Protein AF-A0A2T0W6S6-F1 (afdb_monomer_lite)

pLDDT: mean 79.63, std 18.38, range [35.22, 96.25]

Radius of gyration: 20.93 Å; chains: 1; bounding box: 51×68×47 Å

Foldseek 3Di:
DDDDDDDPPPPPPPPDPWDKDKDFCVVVVHWAFWKWKDFDPDIDTWTWGMAIDTQAWGWIATPQQWIWTFHDHNPDPDTDDTWIDGVPHTDDPVRVVRMWMFTDDPNDTHTDDD

Structure (mmCIF, N/CA/C/O backbone):
data_AF-A0A2T0W6S6-F1
#
_entry.id   AF-A0A2T0W6S6-F1
#
loop_
_atom_site.group_PDB
_atom_site.id
_atom_site.type_symbol
_atom_site.label_atom_id
_atom_site.label_alt_id
_atom_site.label_comp_id
_atom_site.label_asym_id
_atom_site.label_entity_id
_atom_site.label_seq_id
_atom_site.pdbx_PDB_ins_code
_atom_site.Cartn_x
_atom_site.Cartn_y
_atom_site.Cartn_z
_atom_si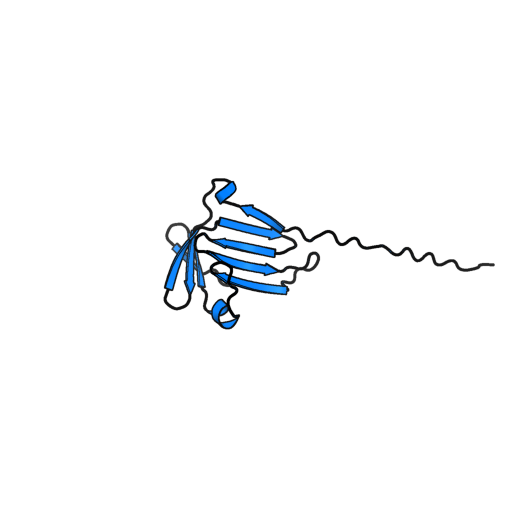te.occupancy
_atom_site.B_iso_or_equiv
_atom_site.auth_seq_id
_atom_site.auth_comp_id
_atom_site.auth_asym_id
_atom_site.auth_atom_id
_atom_site.pdbx_PDB_model_num
ATOM 1 N N . MET A 1 1 ? 36.439 49.790 29.133 1.00 35.22 1 MET A N 1
ATOM 2 C CA . MET A 1 1 ? 36.877 48.559 28.432 1.00 35.22 1 MET A CA 1
ATOM 3 C C . MET A 1 1 ? 36.041 47.431 29.024 1.00 35.22 1 MET A C 1
ATOM 5 O O . MET A 1 1 ? 36.067 47.317 30.233 1.00 35.22 1 MET A O 1
ATOM 9 N N . ASN A 1 2 ? 35.179 46.665 28.364 1.00 36.50 2 ASN A N 1
ATOM 10 C CA . ASN A 1 2 ? 34.824 46.455 26.964 1.00 36.50 2 ASN A CA 1
ATOM 11 C C . ASN A 1 2 ? 33.288 46.399 26.885 1.00 36.50 2 ASN A C 1
ATOM 13 O O . ASN A 1 2 ? 32.650 45.800 27.747 1.00 36.50 2 ASN A O 1
ATOM 17 N N . LYS A 1 3 ? 32.707 47.046 25.872 1.00 42.00 3 LYS A N 1
ATOM 18 C CA . LYS A 1 3 ? 31.270 46.992 25.582 1.00 42.00 3 LYS A CA 1
ATOM 19 C C . LYS A 1 3 ? 30.978 45.689 24.842 1.00 42.00 3 LYS A C 1
ATOM 21 O O . LYS A 1 3 ? 31.674 45.370 23.882 1.00 42.00 3 LYS A O 1
ATOM 26 N N . GLY A 1 4 ? 29.976 44.956 25.317 1.00 42.50 4 GLY A N 1
ATOM 27 C CA . GLY A 1 4 ? 29.455 43.778 24.640 1.00 42.50 4 GLY A CA 1
ATOM 28 C C . GLY A 1 4 ? 28.870 44.128 23.274 1.00 42.50 4 GLY A C 1
ATOM 29 O O . GLY A 1 4 ? 28.345 45.222 23.067 1.00 42.50 4 GLY A O 1
ATOM 30 N N . PHE A 1 5 ? 28.954 43.175 22.355 1.00 46.31 5 PHE A N 1
ATOM 31 C CA . PHE A 1 5 ? 28.181 43.178 21.125 1.00 46.31 5 PHE A CA 1
ATOM 32 C C . PHE A 1 5 ? 27.813 41.726 20.813 1.00 46.31 5 PHE A C 1
ATOM 34 O O . PHE A 1 5 ? 28.646 40.938 20.373 1.00 46.31 5 PHE A O 1
ATOM 41 N N . LEU A 1 6 ? 26.578 41.356 21.149 1.00 47.47 6 LEU A N 1
ATOM 42 C CA . LEU A 1 6 ? 25.962 40.094 20.753 1.00 47.47 6 LEU A CA 1
ATOM 43 C C . LEU A 1 6 ? 25.468 40.261 19.314 1.00 47.47 6 LEU A C 1
ATOM 45 O O . LEU A 1 6 ? 24.552 41.041 19.069 1.00 47.47 6 LEU A O 1
ATOM 49 N N . VAL A 1 7 ? 26.062 39.531 18.372 1.00 48.69 7 VAL A N 1
ATOM 50 C CA . VAL A 1 7 ? 25.491 39.366 17.031 1.00 48.69 7 VAL A CA 1
ATOM 51 C C . VAL A 1 7 ? 24.650 38.097 17.057 1.00 48.69 7 VAL A C 1
ATOM 53 O O . VAL A 1 7 ? 25.169 36.991 16.929 1.00 48.69 7 VAL A O 1
ATOM 56 N N . ALA A 1 8 ? 23.345 38.257 17.264 1.00 49.69 8 ALA A N 1
ATOM 57 C CA . ALA A 1 8 ? 22.382 37.195 17.019 1.00 49.69 8 ALA A CA 1
ATOM 58 C C . ALA A 1 8 ? 22.194 37.073 15.499 1.00 49.69 8 ALA A C 1
ATOM 60 O O . ALA A 1 8 ? 21.451 37.838 14.888 1.00 49.69 8 ALA A O 1
ATOM 61 N N . VAL A 1 9 ? 22.921 36.144 14.876 1.00 52.09 9 VAL A N 1
ATOM 62 C CA . VAL A 1 9 ? 22.650 35.729 13.498 1.00 52.09 9 VAL A CA 1
ATOM 63 C C . VAL A 1 9 ? 21.445 34.801 13.549 1.00 52.09 9 VAL A C 1
ATOM 65 O O . VAL A 1 9 ? 21.565 33.623 13.881 1.00 52.09 9 VAL A O 1
ATOM 68 N N . SER A 1 10 ? 20.268 35.347 13.258 1.00 50.53 10 SER A N 1
ATOM 69 C CA . SER A 1 10 ? 19.068 34.562 12.992 1.00 50.53 10 SER A CA 1
ATOM 70 C C . SER A 1 10 ? 19.316 33.714 11.743 1.00 50.53 10 SER A C 1
ATOM 72 O O . SER A 1 10 ? 19.163 34.195 10.621 1.00 50.53 10 SER A O 1
ATOM 74 N N . LEU A 1 11 ? 19.738 32.458 11.923 1.00 45.62 11 LEU A N 1
ATOM 75 C CA . LEU A 1 11 ? 19.685 31.456 10.863 1.00 45.62 11 LEU A CA 1
ATOM 76 C C . LEU A 1 11 ? 18.207 31.254 10.514 1.00 45.62 11 LEU A C 1
ATOM 78 O O . LEU A 1 11 ? 17.480 30.557 11.221 1.00 45.62 11 LEU A O 1
ATOM 82 N N . ALA A 1 12 ? 17.758 31.870 9.423 1.00 46.22 12 ALA A N 1
ATOM 83 C CA . ALA A 1 12 ? 16.555 31.434 8.739 1.00 46.22 12 ALA A CA 1
ATOM 84 C C . ALA A 1 12 ? 16.824 30.005 8.248 1.00 46.22 12 ALA A C 1
ATOM 86 O O . ALA A 1 12 ? 17.493 29.800 7.235 1.00 46.22 12 ALA A O 1
ATOM 87 N N . MET A 1 13 ? 16.374 29.007 9.013 1.00 46.47 13 MET A N 1
ATOM 88 C CA . MET A 1 13 ? 16.316 27.634 8.530 1.00 46.47 13 MET A CA 1
ATOM 89 C C . MET A 1 13 ? 15.279 27.607 7.414 1.00 46.47 13 MET A C 1
ATOM 91 O O . MET A 1 13 ? 14.082 27.498 7.664 1.00 46.47 13 MET A O 1
ATOM 95 N N . VAL A 1 14 ? 15.742 27.746 6.176 1.00 47.88 14 VAL A N 1
ATOM 96 C CA . VAL A 1 14 ? 14.953 27.384 5.007 1.00 47.88 14 VAL A CA 1
ATOM 97 C C . VAL A 1 14 ? 14.782 25.870 5.107 1.00 47.88 14 VAL A C 1
ATOM 99 O O . VAL A 1 14 ? 15.726 25.114 4.877 1.00 47.88 14 VAL A O 1
ATOM 102 N N . GLY A 1 15 ? 13.626 25.425 5.598 1.00 45.44 15 GLY A N 1
ATOM 103 C CA . GLY A 1 15 ? 13.272 24.013 5.581 1.00 45.44 15 GLY A CA 1
ATOM 104 C C . GLY A 1 15 ? 13.223 23.578 4.125 1.00 45.44 15 GLY A C 1
ATOM 105 O O . GLY A 1 15 ? 12.349 24.024 3.387 1.00 45.44 15 GLY A O 1
ATOM 106 N N . LEU A 1 16 ? 14.196 22.777 3.690 1.00 51.62 16 LEU A N 1
ATOM 107 C CA . LEU A 1 16 ? 14.087 22.080 2.414 1.00 51.62 16 LEU A CA 1
ATOM 108 C C . LEU A 1 16 ? 12.818 21.217 2.471 1.00 51.62 16 LEU A C 1
ATOM 110 O O . LEU A 1 16 ? 12.592 20.587 3.512 1.00 51.62 16 LEU A O 1
ATOM 114 N N . PRO A 1 17 ? 11.989 21.197 1.411 1.00 54.47 17 PRO A N 1
ATOM 115 C 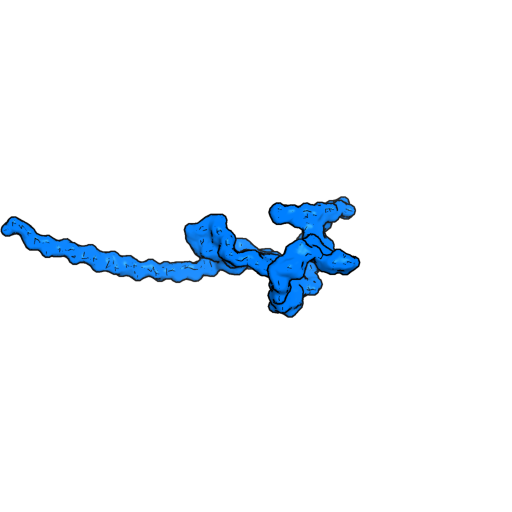CA . PRO A 1 17 ? 10.870 20.275 1.361 1.00 54.47 17 PRO A CA 1
ATOM 116 C C . PRO A 1 17 ? 11.411 18.852 1.512 1.00 54.47 17 PRO A C 1
ATOM 118 O O . PRO A 1 17 ? 12.425 18.483 0.915 1.00 54.47 17 PRO A O 1
ATOM 121 N N . ALA A 1 18 ? 10.752 18.085 2.373 1.00 58.66 18 ALA A N 1
ATOM 122 C CA . ALA A 1 18 ? 10.901 16.645 2.414 1.00 58.66 18 ALA A CA 1
ATOM 123 C C . ALA A 1 18 ? 10.521 16.133 1.013 1.00 58.66 18 ALA A C 1
ATOM 125 O O . ALA A 1 18 ? 9.378 16.323 0.602 1.00 58.66 18 ALA A O 1
ATOM 126 N N . ASN A 1 19 ? 11.470 15.566 0.261 1.00 63.59 19 ASN A N 1
ATOM 127 C CA . ASN A 1 19 ? 11.170 14.958 -1.034 1.00 63.59 19 ASN A CA 1
ATOM 128 C C . ASN A 1 19 ? 11.167 13.428 -0.903 1.00 63.59 19 ASN A C 1
ATOM 130 O O . ASN A 1 19 ? 12.184 12.833 -0.532 1.00 63.59 19 ASN A O 1
ATOM 134 N N . ALA A 1 20 ? 10.035 12.802 -1.232 1.00 73.19 20 ALA A N 1
ATOM 135 C CA . ALA A 1 20 ? 9.951 11.367 -1.471 1.00 73.19 20 ALA A CA 1
ATOM 136 C C . ALA A 1 20 ? 10.445 11.072 -2.896 1.00 73.19 20 ALA A C 1
ATOM 138 O O . ALA A 1 20 ? 10.190 11.847 -3.819 1.00 73.19 20 ALA A O 1
ATOM 139 N N . THR A 1 21 ? 11.174 9.971 -3.074 1.00 85.69 21 THR A N 1
ATOM 140 C CA . THR A 1 21 ? 11.519 9.451 -4.402 1.00 85.69 21 THR A CA 1
ATOM 141 C C . THR A 1 21 ? 10.497 8.393 -4.764 1.00 85.69 21 THR A C 1
ATOM 143 O O . THR A 1 21 ? 10.307 7.449 -4.001 1.00 85.69 21 THR A O 1
ATOM 146 N N . CYS A 1 22 ? 9.850 8.562 -5.910 1.00 88.06 22 CYS A N 1
ATOM 147 C CA . CYS A 1 22 ? 8.844 7.645 -6.415 1.00 88.06 22 CYS A CA 1
ATOM 148 C C . CYS A 1 22 ? 9.392 6.870 -7.603 1.00 88.06 22 CYS A C 1
ATOM 150 O O . CYS A 1 22 ? 10.030 7.450 -8.482 1.00 88.06 22 CYS A O 1
ATOM 152 N N . TYR A 1 23 ? 9.130 5.572 -7.609 1.00 89.38 23 TYR A N 1
ATOM 153 C CA . TYR A 1 23 ? 9.289 4.716 -8.764 1.00 89.38 23 TYR A CA 1
ATOM 154 C C . TYR A 1 23 ? 7.897 4.345 -9.274 1.00 89.38 23 TYR A C 1
ATOM 156 O O . TYR A 1 23 ? 7.111 3.748 -8.536 1.00 89.38 23 TYR A O 1
ATOM 164 N N . ASP A 1 24 ? 7.602 4.732 -10.511 1.00 90.19 24 ASP A N 1
ATOM 165 C CA . ASP A 1 24 ? 6.350 4.431 -11.204 1.00 90.19 24 ASP A CA 1
ATOM 166 C C . ASP A 1 24 ? 6.584 3.281 -12.194 1.00 90.19 24 ASP A C 1
ATOM 168 O O . ASP A 1 24 ? 7.259 3.432 -13.213 1.00 90.19 24 ASP A O 1
ATOM 172 N N . TYR A 1 25 ? 6.066 2.100 -11.873 1.00 87.00 25 TYR A N 1
ATOM 173 C CA . TYR A 1 25 ? 6.283 0.902 -12.679 1.00 87.00 25 TYR A CA 1
ATOM 174 C C . TYR A 1 25 ? 5.583 0.999 -14.040 1.00 87.00 25 TYR A C 1
ATOM 176 O O . TYR A 1 25 ? 6.119 0.507 -15.037 1.00 87.00 25 TYR A O 1
ATOM 184 N N . GLU A 1 26 ? 4.437 1.682 -14.110 1.00 81.12 26 GLU A N 1
ATOM 185 C CA . GLU A 1 26 ? 3.691 1.852 -15.355 1.00 81.12 26 GLU A CA 1
ATOM 186 C C . GLU A 1 26 ? 4.436 2.770 -16.329 1.00 81.12 26 GLU A C 1
ATOM 188 O O . GLU A 1 26 ? 4.621 2.409 -17.496 1.00 81.12 26 GLU A O 1
ATOM 193 N N . GLU A 1 27 ? 4.933 3.918 -15.856 1.00 81.25 27 GLU A N 1
ATOM 194 C CA . GLU A 1 27 ? 5.713 4.853 -16.679 1.00 81.25 27 GLU A CA 1
ATOM 195 C C . GLU A 1 27 ? 7.034 4.241 -17.167 1.00 81.25 27 GLU A C 1
ATOM 197 O O . GLU A 1 27 ? 7.496 4.539 -18.274 1.00 81.25 27 GLU A O 1
ATOM 202 N N . HIS A 1 28 ? 7.634 3.357 -16.367 1.00 77.06 28 HIS A N 1
ATOM 203 C CA . HIS A 1 28 ? 8.871 2.663 -16.717 1.00 77.06 28 HIS A CA 1
ATOM 204 C C . HIS A 1 28 ? 8.661 1.408 -17.584 1.00 77.06 28 HIS A C 1
ATOM 206 O O . HIS A 1 28 ? 9.64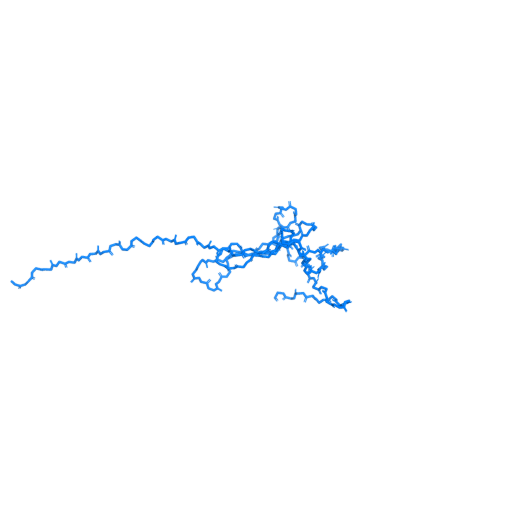0 0.835 -18.069 1.00 77.06 28 HIS A O 1
ATOM 212 N N . GLY A 1 29 ? 7.411 1.006 -17.850 1.00 77.81 29 GLY A N 1
ATOM 213 C CA . GLY A 1 29 ? 7.092 -0.197 -18.626 1.00 77.81 29 GLY A CA 1
ATOM 214 C C . GLY A 1 29 ? 7.544 -1.494 -17.947 1.00 77.81 29 GLY A C 1
ATOM 215 O O . GLY A 1 29 ? 7.731 -2.513 -18.619 1.00 77.81 29 GLY A O 1
ATOM 216 N N . GLU A 1 30 ? 7.749 -1.448 -16.632 1.00 81.25 30 GLU A N 1
ATOM 217 C CA . GLU A 1 30 ? 8.103 -2.588 -15.798 1.00 81.25 30 GLU A CA 1
ATOM 218 C C . GLU A 1 30 ? 6.843 -3.143 -15.120 1.00 81.25 30 GLU A C 1
ATOM 220 O O . GLU A 1 30 ? 5.861 -2.441 -14.895 1.00 81.25 30 GLU A O 1
ATOM 225 N N . LEU A 1 31 ? 6.844 -4.438 -14.805 1.00 76.00 31 LEU A N 1
ATOM 226 C CA . LEU A 1 31 ? 5.780 -5.027 -13.995 1.00 76.00 31 LEU A CA 1
ATOM 227 C C . LEU A 1 31 ? 6.203 -4.951 -12.531 1.00 76.00 31 LEU A C 1
ATOM 229 O O . LEU A 1 31 ? 7.233 -5.521 -12.170 1.00 76.00 31 LEU A O 1
ATOM 233 N N . GLY A 1 32 ? 5.408 -4.277 -11.701 1.00 85.38 32 GLY A N 1
ATOM 234 C CA . GLY A 1 32 ? 5.576 -4.341 -10.253 1.00 85.38 32 GLY A CA 1
ATOM 235 C C . GLY A 1 32 ? 5.318 -5.747 -9.701 1.00 85.38 32 GLY A C 1
ATOM 236 O O . GLY A 1 32 ? 4.760 -6.617 -10.377 1.00 85.38 32 GLY A O 1
ATOM 237 N N . ASP A 1 33 ? 5.720 -5.960 -8.449 1.00 91.38 33 ASP A N 1
ATOM 238 C CA . ASP A 1 33 ? 5.449 -7.201 -7.719 1.00 91.38 33 ASP A CA 1
ATOM 239 C C . ASP A 1 33 ? 3.929 -7.456 -7.589 1.00 91.38 33 ASP A C 1
ATOM 241 O O . ASP A 1 33 ? 3.123 -6.522 -7.521 1.00 91.38 33 ASP A O 1
ATOM 245 N N . GLU A 1 34 ? 3.539 -8.734 -7.536 1.00 94.56 34 GLU A N 1
ATOM 246 C CA . GLU A 1 34 ? 2.145 -9.170 -7.373 1.00 94.56 34 GLU A CA 1
ATOM 247 C C . GLU A 1 34 ? 1.786 -9.382 -5.896 1.00 94.56 34 GLU A C 1
ATOM 249 O O . GLU A 1 34 ? 2.570 -9.923 -5.108 1.00 94.56 34 GLU A O 1
ATOM 254 N N . TYR A 1 35 ? 0.567 -8.989 -5.531 1.00 95.12 35 TYR A N 1
ATOM 255 C CA . TYR A 1 35 ? 0.047 -9.055 -4.171 1.00 95.12 35 TYR A CA 1
ATOM 256 C C . TYR A 1 35 ? -1.399 -9.542 -4.158 1.00 95.12 35 TYR A C 1
ATOM 258 O O . TYR A 1 35 ? -2.171 -9.258 -5.068 1.00 95.12 35 TYR A O 1
ATOM 266 N N . ILE A 1 36 ? -1.784 -10.252 -3.103 1.00 96.06 36 ILE A N 1
ATOM 267 C CA . ILE A 1 36 ? -3.188 -10.486 -2.765 1.00 96.06 36 ILE A CA 1
ATOM 268 C C . ILE A 1 36 ? -3.536 -9.516 -1.642 1.00 96.06 36 ILE A C 1
ATOM 270 O O . ILE A 1 36 ? -2.853 -9.498 -0.620 1.00 96.06 36 ILE A O 1
ATOM 274 N N . ILE A 1 37 ? -4.580 -8.716 -1.820 1.00 96.25 37 ILE A N 1
ATOM 275 C CA . ILE A 1 37 ? -5.062 -7.775 -0.806 1.00 96.25 37 ILE A CA 1
ATOM 276 C C . ILE A 1 37 ? -6.471 -8.200 -0.422 1.00 96.25 37 ILE A C 1
ATOM 278 O O . ILE A 1 37 ? -7.336 -8.321 -1.286 1.00 96.25 37 ILE A O 1
ATOM 282 N N . CYS A 1 38 ? -6.695 -8.456 0.863 1.00 95.50 38 CYS A N 1
ATOM 283 C CA . CYS A 1 38 ? -7.979 -8.899 1.386 1.00 95.50 38 CYS A CA 1
ATOM 284 C C . CYS A 1 38 ? -8.576 -7.869 2.341 1.00 95.50 38 CYS A C 1
ATOM 286 O O . CYS A 1 38 ? -7.880 -7.371 3.223 1.00 95.50 38 CYS A O 1
ATOM 288 N N . TYR A 1 39 ? -9.877 -7.623 2.213 1.00 94.31 39 TYR A N 1
ATOM 289 C CA . TYR A 1 39 ? -10.689 -6.866 3.160 1.00 94.31 39 TYR A CA 1
ATOM 290 C C . TYR A 1 39 ? -11.946 -7.680 3.486 1.00 94.31 39 TYR A C 1
ATOM 292 O O . TYR A 1 39 ? -12.710 -8.053 2.593 1.00 94.31 39 TYR A O 1
ATOM 300 N N . GLU A 1 40 ? -12.134 -7.987 4.772 1.00 92.31 40 GLU A N 1
ATOM 301 C CA . GLU A 1 40 ? -13.153 -8.927 5.258 1.00 92.31 40 GLU A CA 1
ATOM 302 C C . GLU A 1 40 ? -13.065 -10.307 4.571 1.00 92.31 40 GLU A C 1
ATOM 304 O O . GLU A 1 40 ? -12.087 -11.030 4.761 1.00 92.31 40 GLU A O 1
ATOM 309 N N . ASP A 1 41 ? -14.086 -10.702 3.808 1.00 91.25 41 ASP A N 1
ATOM 310 C CA . ASP A 1 41 ? -14.186 -11.991 3.119 1.00 91.25 41 ASP A CA 1
ATOM 311 C C . ASP A 1 41 ? -13.832 -11.919 1.623 1.00 91.25 41 ASP A C 1
ATOM 313 O O . ASP A 1 41 ? -13.962 -12.915 0.905 1.00 91.25 41 ASP A O 1
ATOM 317 N N . LYS A 1 42 ? -13.368 -10.757 1.146 1.00 92.81 42 LYS A N 1
ATOM 318 C CA . LYS A 1 42 ? -13.024 -10.513 -0.260 1.00 92.81 42 LYS A CA 1
ATOM 319 C C . LYS A 1 42 ? -11.533 -10.287 -0.420 1.00 92.81 42 LYS A C 1
ATOM 321 O O . LYS A 1 42 ? -10.917 -9.614 0.400 1.00 92.81 42 LYS A O 1
ATOM 326 N N . CYS A 1 43 ? -10.976 -10.833 -1.495 1.00 94.81 43 CYS A N 1
ATOM 327 C CA . CYS A 1 43 ? -9.568 -10.693 -1.836 1.00 94.81 43 CYS A CA 1
ATOM 328 C C . CYS A 1 43 ? -9.407 -10.397 -3.323 1.00 94.81 43 CYS A C 1
ATOM 330 O O . CYS A 1 43 ? -10.007 -11.086 -4.152 1.00 94.81 43 CYS A O 1
ATOM 332 N N . ASP A 1 44 ? -8.527 -9.454 -3.634 1.00 94.44 44 ASP A N 1
ATOM 333 C CA . ASP A 1 44 ? -8.144 -9.094 -4.991 1.00 94.44 44 ASP A CA 1
ATOM 334 C C . ASP A 1 44 ? -6.682 -9.478 -5.235 1.00 94.44 44 ASP A C 1
ATOM 336 O O . ASP A 1 44 ? -5.818 -9.254 -4.385 1.00 94.44 44 ASP A O 1
ATOM 340 N N . LEU A 1 45 ? -6.402 -10.072 -6.398 1.00 94.69 45 LEU A N 1
ATOM 341 C CA . LEU A 1 45 ? -5.036 -10.176 -6.908 1.00 94.69 45 LEU A CA 1
ATOM 342 C C . LEU A 1 45 ? -4.722 -8.864 -7.622 1.00 94.69 45 LEU A C 1
ATOM 344 O O . LEU A 1 45 ? -5.420 -8.501 -8.566 1.00 94.69 45 LEU A O 1
ATOM 348 N N . SER A 1 46 ? -3.675 -8.189 -7.176 1.00 94.38 46 SER A N 1
ATOM 349 C CA . SER A 1 46 ? -3.307 -6.859 -7.629 1.00 94.38 46 SER A CA 1
ATOM 350 C C . SER A 1 46 ? -1.812 -6.772 -7.913 1.00 94.38 46 SER A C 1
ATOM 352 O O . SER A 1 46 ? -1.012 -7.572 -7.414 1.00 94.38 46 SER A O 1
ATOM 354 N N . ARG A 1 47 ? -1.425 -5.801 -8.734 1.00 94.81 47 ARG A N 1
ATOM 355 C CA . ARG A 1 47 ? -0.031 -5.499 -9.039 1.00 94.81 47 ARG A CA 1
ATOM 356 C C . ARG A 1 47 ? 0.318 -4.098 -8.568 1.00 94.81 47 ARG A C 1
ATOM 358 O O . ARG A 1 47 ? -0.457 -3.164 -8.741 1.00 94.81 47 ARG A O 1
ATOM 365 N N . MET A 1 48 ? 1.505 -3.960 -7.989 1.00 93.75 48 MET A N 1
ATOM 366 C CA . MET A 1 48 ? 2.038 -2.660 -7.593 1.00 93.75 48 MET A CA 1
ATOM 367 C C . MET A 1 48 ? 2.269 -1.774 -8.829 1.00 93.75 48 MET A C 1
ATOM 369 O O . MET A 1 48 ? 2.917 -2.205 -9.784 1.00 93.75 48 MET A O 1
ATOM 373 N N . THR A 1 49 ? 1.763 -0.543 -8.794 1.00 94.69 49 THR A N 1
ATOM 374 C CA . THR A 1 49 ? 1.905 0.465 -9.860 1.00 94.69 49 THR A CA 1
ATOM 375 C C . THR A 1 49 ? 2.911 1.544 -9.486 1.00 94.69 49 THR A C 1
ATOM 377 O O . THR A 1 49 ? 3.665 2.002 -10.340 1.00 94.69 49 THR A O 1
ATOM 380 N N . ALA A 1 50 ? 3.012 1.891 -8.201 1.00 92.44 50 ALA A N 1
ATOM 381 C CA . ALA A 1 50 ? 3.985 2.862 -7.720 1.00 92.44 50 ALA A CA 1
ATOM 382 C C . ALA A 1 50 ? 4.511 2.517 -6.326 1.00 92.44 50 ALA A C 1
ATOM 384 O O . ALA A 1 50 ? 3.789 1.995 -5.475 1.00 92.44 50 ALA A O 1
ATOM 385 N N . GLN A 1 51 ? 5.768 2.876 -6.075 1.00 92.50 51 GLN A N 1
ATOM 386 C CA . GLN A 1 51 ? 6.375 2.838 -4.749 1.00 92.50 51 GLN A CA 1
ATOM 387 C C . GLN A 1 51 ? 7.155 4.126 -4.495 1.00 92.50 51 GLN A C 1
ATOM 389 O O . GLN A 1 51 ? 8.062 4.481 -5.246 1.00 92.50 51 GLN A O 1
ATOM 394 N N . CYS A 1 52 ? 6.830 4.814 -3.406 1.00 89.25 52 CYS A N 1
ATOM 395 C CA . CYS A 1 52 ? 7.498 6.032 -2.978 1.00 89.25 52 CYS A CA 1
ATOM 396 C C . CYS A 1 52 ? 8.148 5.845 -1.613 1.00 89.25 52 CYS A C 1
ATOM 398 O O . CYS A 1 52 ? 7.494 5.421 -0.660 1.00 89.25 52 CYS A O 1
ATOM 400 N N . ALA A 1 53 ? 9.425 6.218 -1.518 1.00 85.25 53 ALA A N 1
ATOM 401 C CA . ALA A 1 53 ? 10.214 6.147 -0.297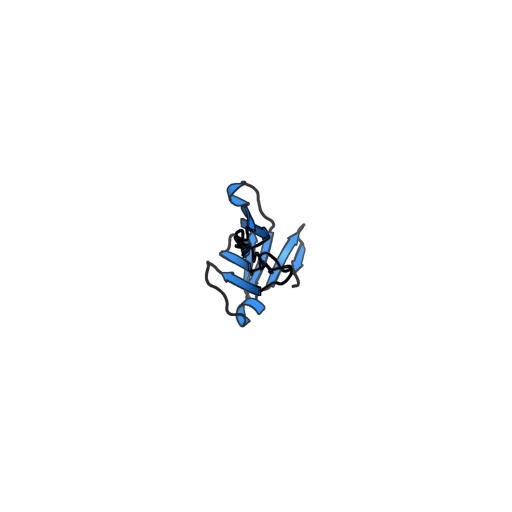 1.00 85.25 53 ALA A CA 1
ATOM 402 C C . ALA A 1 53 ? 11.047 7.424 -0.082 1.00 85.25 53 ALA A C 1
ATOM 404 O O . ALA A 1 53 ? 11.567 8.018 -1.032 1.00 85.25 53 ALA A O 1
ATOM 405 N N . GLY A 1 54 ? 11.217 7.848 1.171 1.00 76.25 54 GLY A N 1
ATOM 406 C CA . GLY A 1 54 ? 12.082 8.962 1.562 1.00 76.25 54 GLY A CA 1
ATOM 407 C C . GLY A 1 54 ? 11.440 9.936 2.550 1.00 76.25 54 GLY A C 1
ATOM 408 O O . GLY A 1 54 ? 10.551 9.594 3.325 1.00 76.25 54 GLY A O 1
ATOM 409 N N . ALA A 1 55 ? 11.921 11.178 2.545 1.00 68.81 55 ALA A N 1
ATOM 410 C CA . ALA A 1 55 ? 11.388 12.231 3.399 1.00 68.81 55 ALA A CA 1
ATOM 411 C C . ALA A 1 55 ? 10.093 12.768 2.764 1.00 68.81 55 ALA A C 1
ATOM 413 O O . ALA A 1 55 ? 10.176 13.462 1.765 1.00 68.81 55 ALA A O 1
ATOM 414 N N . GLY A 1 56 ? 8.908 12.471 3.300 1.00 71.88 56 GLY A N 1
ATOM 415 C CA . GLY A 1 56 ? 7.627 12.896 2.710 1.00 71.88 56 GLY A CA 1
ATOM 416 C C . GLY A 1 56 ? 6.557 11.800 2.776 1.00 71.88 56 GLY A C 1
ATOM 417 O O . GLY A 1 56 ? 6.658 10.926 3.640 1.00 71.88 56 GLY A O 1
ATOM 418 N N . PRO A 1 57 ? 5.536 11.828 1.895 1.00 79.06 57 PRO A N 1
ATOM 419 C CA . PRO A 1 57 ? 4.558 10.751 1.812 1.00 79.06 57 PRO A CA 1
ATOM 420 C C . PRO A 1 57 ? 5.228 9.506 1.227 1.00 79.06 57 PRO A C 1
ATOM 422 O O . PRO A 1 57 ? 5.623 9.478 0.061 1.00 79.06 57 PRO A O 1
ATOM 425 N N . ASN A 1 58 ? 5.368 8.482 2.059 1.00 87.62 58 ASN A N 1
ATOM 426 C CA . ASN A 1 58 ? 5.839 7.168 1.653 1.00 87.62 58 ASN A CA 1
ATOM 427 C C . ASN A 1 58 ? 4.603 6.330 1.368 1.00 87.62 58 ASN A C 1
ATOM 429 O O . ASN A 1 58 ? 3.688 6.307 2.187 1.00 87.62 58 ASN A O 1
ATOM 433 N N . PHE A 1 59 ? 4.530 5.684 0.213 1.00 91.62 59 PHE A N 1
ATOM 434 C CA . PHE A 1 59 ? 3.370 4.862 -0.108 1.00 91.62 59 PHE A CA 1
ATOM 435 C C . PHE A 1 59 ? 3.698 3.798 -1.140 1.00 91.62 59 PHE A C 1
ATOM 437 O O . PHE A 1 59 ? 4.647 3.928 -1.910 1.00 91.62 59 PHE A O 1
ATOM 444 N N . THR A 1 60 ? 2.867 2.769 -1.163 1.00 93.25 60 THR A N 1
ATOM 445 C CA . THR A 1 60 ? 2.773 1.793 -2.239 1.00 93.25 60 THR A CA 1
ATOM 446 C C . THR A 1 60 ? 1.357 1.850 -2.796 1.00 93.25 60 THR A C 1
ATOM 448 O O . THR A 1 60 ? 0.393 1.863 -2.029 1.00 93.25 60 THR A O 1
ATOM 451 N N . GLU A 1 61 ? 1.237 1.934 -4.116 1.00 94.62 61 GLU A N 1
ATOM 452 C CA . GLU A 1 61 ? -0.033 1.966 -4.842 1.00 94.62 61 GLU A CA 1
ATOM 453 C C . GLU A 1 61 ? -0.160 0.738 -5.740 1.00 94.62 61 GLU A C 1
ATOM 455 O O . GLU A 1 61 ? 0.842 0.180 -6.201 1.00 94.62 61 GLU A O 1
ATOM 460 N N . TYR A 1 62 ? -1.401 0.312 -5.944 1.00 94.88 62 TYR A N 1
ATOM 461 C CA . TYR A 1 62 ? -1.750 -0.932 -6.602 1.00 94.88 62 TYR A CA 1
ATOM 462 C C . TYR A 1 62 ? -2.849 -0.707 -7.646 1.00 94.88 62 TYR A C 1
ATOM 464 O O . TYR A 1 62 ? -3.719 0.149 -7.473 1.00 94.88 62 TYR A O 1
ATOM 472 N N . ASP A 1 63 ? -2.850 -1.510 -8.709 1.00 94.50 63 ASP A N 1
ATOM 473 C CA . ASP A 1 63 ? -3.744 -1.360 -9.868 1.00 94.50 63 ASP A CA 1
ATOM 474 C C . ASP A 1 63 ? -5.243 -1.522 -9.555 1.00 94.50 63 ASP A C 1
ATOM 476 O O . ASP A 1 63 ? -6.091 -1.013 -10.288 1.00 94.50 63 ASP A O 1
ATOM 480 N N . THR A 1 64 ? -5.595 -2.167 -8.443 1.00 95.00 64 THR A N 1
ATOM 481 C CA . THR A 1 64 ? -6.982 -2.278 -7.961 1.00 95.00 64 THR A CA 1
ATOM 482 C C . THR A 1 64 ? -7.442 -1.050 -7.165 1.00 95.00 64 THR A C 1
ATOM 484 O O . THR A 1 64 ? -8.511 -1.077 -6.557 1.00 95.00 64 THR A O 1
ATOM 487 N N . GLY A 1 65 ? -6.624 0.005 -7.103 1.00 94.19 65 GLY A N 1
ATOM 488 C CA . GLY A 1 65 ? -6.917 1.247 -6.388 1.00 94.19 65 GLY A CA 1
ATOM 489 C C . GLY A 1 65 ? -6.564 1.225 -4.900 1.00 94.19 65 GLY A C 1
ATOM 490 O O . GLY A 1 65 ? -6.839 2.204 -4.206 1.00 94.19 65 GLY A O 1
ATOM 491 N N . TRP A 1 66 ? -5.968 0.142 -4.392 1.00 96.12 66 TRP A N 1
ATOM 492 C CA . TRP A 1 66 ? -5.431 0.120 -3.031 1.00 96.12 66 TRP A CA 1
ATOM 493 C C . TRP A 1 66 ? -4.199 1.012 -2.932 1.00 96.12 66 TRP A C 1
ATOM 495 O O . TRP A 1 66 ? -3.363 1.056 -3.838 1.00 96.12 66 TRP A O 1
ATOM 505 N N . ARG A 1 67 ? -4.059 1.688 -1.795 1.00 95.19 67 ARG A N 1
ATOM 506 C CA . ARG A 1 67 ? -2.857 2.438 -1.451 1.00 95.19 67 ARG A CA 1
ATOM 507 C C . ARG A 1 67 ? -2.590 2.333 0.041 1.00 95.19 67 ARG A C 1
ATOM 509 O O . ARG A 1 67 ? -3.457 2.639 0.858 1.00 95.19 67 ARG A O 1
ATOM 516 N N . PHE A 1 68 ? -1.369 1.939 0.380 1.00 93.56 68 PHE A N 1
ATOM 517 C CA . PHE A 1 68 ? -0.876 1.880 1.755 1.00 93.56 68 PHE A CA 1
ATOM 518 C C . PHE A 1 68 ? 0.272 2.861 1.888 1.00 93.56 68 PHE A C 1
ATOM 520 O O . PHE A 1 68 ? 1.168 2.878 1.042 1.00 93.56 68 PHE A O 1
ATOM 527 N N . GLY A 1 69 ? 0.268 3.686 2.924 1.00 91.62 69 GLY A N 1
ATOM 528 C CA . GLY A 1 69 ? 1.321 4.669 3.088 1.00 91.62 69 GLY A CA 1
ATOM 529 C C . GLY A 1 69 ? 1.411 5.241 4.482 1.00 91.62 69 GLY A C 1
ATOM 530 O O . GLY A 1 69 ? 0.636 4.912 5.374 1.00 91.62 69 GLY A O 1
ATOM 531 N N . TYR A 1 70 ? 2.396 6.108 4.653 1.00 86.25 70 TYR A N 1
ATOM 532 C CA . TYR A 1 70 ? 2.632 6.825 5.885 1.00 86.25 70 TYR A CA 1
ATOM 533 C C . TYR A 1 70 ? 3.292 8.180 5.636 1.00 86.25 70 TYR A C 1
ATOM 535 O O . TYR A 1 70 ? 3.996 8.395 4.641 1.00 86.25 70 TYR A O 1
ATOM 543 N N . GLU A 1 71 ? 3.091 9.106 6.566 1.00 80.00 71 GLU A N 1
ATOM 544 C CA . GLU A 1 71 ? 3.799 10.382 6.594 1.00 80.00 71 GLU A CA 1
ATOM 545 C C . GLU A 1 71 ? 4.995 10.310 7.553 1.00 80.00 71 GLU A C 1
ATOM 547 O O . GLU A 1 71 ? 4.854 10.025 8.744 1.00 80.00 71 GLU A O 1
ATOM 552 N N . ALA A 1 72 ? 6.197 10.584 7.038 1.00 67.50 72 ALA A N 1
ATOM 553 C CA . ALA A 1 72 ? 7.412 10.717 7.843 1.00 67.50 72 ALA A CA 1
ATOM 554 C C . ALA A 1 72 ? 7.858 12.182 7.915 1.00 67.50 72 ALA A C 1
ATOM 556 O O . ALA A 1 72 ? 7.870 12.886 6.900 1.00 67.50 72 ALA A O 1
ATOM 557 N N . ALA A 1 73 ? 8.305 12.650 9.089 1.00 56.25 73 ALA A N 1
ATOM 558 C CA . ALA A 1 73 ? 8.921 13.973 9.152 1.00 56.25 73 ALA A CA 1
ATOM 559 C C . ALA A 1 73 ? 10.285 13.977 8.447 1.00 56.25 73 ALA A C 1
ATOM 561 O O . ALA A 1 73 ? 11.076 13.050 8.617 1.00 56.25 73 ALA 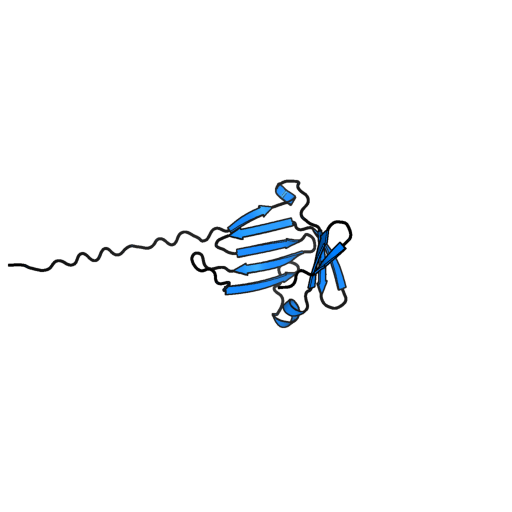A O 1
ATOM 562 N N . PRO A 1 74 ? 10.662 15.085 7.783 1.00 54.94 74 PRO A N 1
ATOM 563 C CA . PRO A 1 74 ? 11.941 15.223 7.081 1.00 54.94 74 PRO A CA 1
ATOM 564 C C . PRO A 1 74 ? 13.217 15.034 7.922 1.00 54.94 74 PRO A C 1
ATOM 566 O O . PRO A 1 74 ? 14.313 15.121 7.372 1.00 54.94 74 PRO A O 1
ATOM 569 N N . ARG A 1 75 ? 13.121 14.879 9.251 1.00 53.59 75 ARG A N 1
ATOM 570 C CA . ARG A 1 75 ? 14.272 14.904 10.172 1.00 53.59 75 ARG A CA 1
ATOM 571 C C . ARG A 1 75 ? 14.211 13.916 11.340 1.00 53.59 75 ARG A C 1
ATOM 573 O O . ARG A 1 75 ? 15.085 13.991 12.201 1.00 53.59 75 ARG A O 1
ATOM 580 N N . GLN A 1 76 ? 13.213 13.039 11.421 1.00 48.22 76 GLN A N 1
ATOM 581 C CA . GLN A 1 76 ? 13.119 12.063 12.510 1.00 48.22 76 GLN A CA 1
ATOM 582 C C . GLN A 1 76 ? 12.733 10.687 11.966 1.00 48.22 76 GLN A C 1
ATOM 584 O O . GLN A 1 76 ? 11.930 10.600 11.047 1.00 48.22 76 GLN A O 1
ATOM 589 N N . GLU A 1 77 ? 13.289 9.629 12.559 1.00 53.28 77 GLU A N 1
ATOM 590 C CA . GLU A 1 77 ? 13.008 8.211 12.261 1.00 53.28 77 GLU A CA 1
ATOM 591 C C . GLU A 1 77 ? 11.599 7.764 12.712 1.00 53.28 77 GLU A C 1
ATOM 593 O O . GLU A 1 77 ? 11.345 6.573 12.849 1.00 53.28 77 GLU A O 1
ATOM 598 N N . TYR A 1 78 ? 10.689 8.703 12.992 1.00 52.94 78 TYR A N 1
ATOM 599 C CA . TYR A 1 78 ? 9.355 8.412 13.509 1.00 52.94 78 TYR A CA 1
ATOM 600 C C . TYR A 1 78 ? 8.298 8.648 12.428 1.00 52.94 78 TYR A C 1
ATOM 602 O O . TYR A 1 78 ? 8.241 9.723 11.821 1.00 52.94 78 TYR A O 1
ATOM 610 N N . THR A 1 79 ? 7.460 7.635 12.225 1.00 61.09 79 THR A N 1
ATOM 611 C CA . THR A 1 79 ? 6.216 7.706 11.456 1.00 61.09 79 THR A CA 1
ATOM 612 C C . THR A 1 79 ? 5.184 8.523 12.228 1.00 61.09 79 THR A C 1
ATOM 614 O O . THR A 1 79 ? 5.033 8.329 13.435 1.00 61.09 79 THR A O 1
ATOM 617 N N . TYR A 1 80 ? 4.507 9.456 11.556 1.00 64.88 80 TYR A N 1
ATOM 618 C CA . TYR A 1 80 ? 3.495 10.312 12.184 1.00 64.88 80 TYR A CA 1
ATOM 619 C C . TYR A 1 80 ? 2.101 9.724 12.049 1.00 64.88 80 TYR A C 1
ATOM 621 O O . TYR A 1 80 ? 1.423 9.578 13.057 1.00 64.88 80 TYR A O 1
ATOM 629 N N . ASP A 1 81 ? 1.720 9.353 10.829 1.00 75.88 81 ASP A N 1
ATOM 630 C CA . ASP A 1 81 ? 0.399 8.821 10.521 1.00 75.88 81 ASP A CA 1
ATOM 631 C C . ASP A 1 81 ? 0.532 7.775 9.411 1.00 75.88 81 ASP A C 1
ATOM 633 O O . ASP A 1 81 ? 1.084 8.063 8.347 1.00 75.88 81 ASP A O 1
ATOM 637 N N . GLU A 1 82 ? 0.050 6.562 9.672 1.00 87.38 82 GLU A N 1
ATOM 638 C CA . GLU A 1 82 ? -0.160 5.518 8.667 1.00 87.38 82 GLU A CA 1
ATOM 639 C C . GLU A 1 82 ? -1.577 5.638 8.111 1.00 87.38 82 GLU A C 1
ATOM 641 O O . GLU A 1 82 ? -2.520 5.978 8.831 1.00 87.38 82 GLU A O 1
ATOM 646 N N . TYR A 1 83 ? -1.740 5.362 6.823 1.00 90.38 83 TYR A N 1
ATOM 647 C CA . TYR A 1 83 ? -3.034 5.404 6.168 1.00 90.38 83 TYR A CA 1
ATOM 648 C C . TYR A 1 83 ? -3.190 4.278 5.153 1.00 90.38 83 TYR A C 1
ATOM 650 O O . TYR A 1 83 ? -2.246 3.829 4.501 1.00 90.38 83 TYR A O 1
ATOM 658 N N . THR A 1 84 ? -4.439 3.859 5.002 1.00 94.62 84 THR A N 1
ATOM 659 C CA . THR A 1 84 ? -4.894 2.949 3.956 1.00 94.62 84 THR A CA 1
ATOM 660 C C . THR A 1 84 ? -6.031 3.631 3.211 1.00 94.62 84 THR A C 1
ATOM 662 O O . THR A 1 84 ? -6.951 4.155 3.844 1.00 94.62 84 THR A O 1
ATOM 665 N N . SER A 1 85 ? -5.985 3.630 1.883 1.00 95.75 85 SER A N 1
ATOM 666 C CA . SER A 1 85 ? -7.105 4.056 1.045 1.00 95.75 85 SER A CA 1
ATOM 667 C C . SER A 1 85 ? -7.442 3.040 -0.031 1.00 95.75 85 SER A C 1
ATOM 669 O O . SER A 1 85 ? -6.607 2.234 -0.448 1.00 95.75 85 SER A O 1
ATOM 671 N N . TRP A 1 86 ? -8.689 3.118 -0.484 1.00 95.62 86 TRP A N 1
ATOM 672 C CA . TRP A 1 86 ? -9.202 2.386 -1.630 1.00 95.62 86 TRP A CA 1
ATOM 673 C C . TRP A 1 86 ? -9.871 3.370 -2.591 1.00 95.62 86 TRP A C 1
ATOM 675 O O . TRP A 1 86 ? -10.710 4.165 -2.178 1.00 95.62 86 TRP A O 1
ATOM 685 N N . GLU A 1 87 ? -9.431 3.377 -3.850 1.00 95.06 87 GLU A N 1
ATOM 686 C CA . GLU A 1 87 ? -9.880 4.311 -4.898 1.00 95.06 87 GLU A CA 1
ATOM 687 C C . GLU A 1 87 ? -9.786 5.799 -4.490 1.00 95.06 87 GLU A C 1
ATOM 689 O O . GLU A 1 87 ? -10.532 6.654 -4.961 1.00 95.06 87 GLU A O 1
ATOM 694 N N . GLY A 1 88 ? -8.823 6.123 -3.619 1.00 92.25 88 GLY A N 1
ATOM 695 C CA . GLY A 1 88 ? -8.596 7.476 -3.102 1.00 92.25 88 GLY A CA 1
ATOM 696 C C . GLY A 1 88 ? -9.375 7.821 -1.828 1.00 92.25 88 GLY A C 1
ATOM 697 O O . GLY A 1 88 ? -9.040 8.816 -1.184 1.00 92.25 88 GLY A O 1
ATOM 698 N N . ASP A 1 89 ? -10.331 6.990 -1.410 1.00 96.00 89 ASP A N 1
ATOM 699 C CA . ASP A 1 89 ? -11.066 7.171 -0.160 1.00 96.00 89 ASP A CA 1
ATOM 700 C C . ASP A 1 89 ? -10.299 6.549 1.015 1.00 96.00 89 ASP A C 1
ATOM 702 O O . ASP A 1 89 ? -9.974 5.360 1.019 1.00 96.00 89 ASP A O 1
ATOM 706 N N . LEU A 1 90 ? -9.989 7.367 2.026 1.00 95.25 90 LEU A N 1
ATOM 707 C CA . LEU A 1 90 ? -9.316 6.920 3.249 1.00 95.25 90 LEU A CA 1
ATOM 708 C C . LEU A 1 90 ? -10.239 6.020 4.076 1.00 95.25 90 LEU A C 1
ATOM 710 O O . LEU A 1 90 ? -11.368 6.399 4.399 1.00 95.25 90 LEU A O 1
ATOM 714 N N . LEU A 1 91 ? -9.729 4.857 4.476 1.00 94.81 91 LEU A N 1
ATOM 715 C CA . LEU A 1 91 ? -10.431 3.965 5.391 1.00 94.81 91 LEU A CA 1
ATOM 716 C C . LEU A 1 91 ? -10.382 4.514 6.820 1.00 94.81 91 LEU A C 1
ATOM 718 O O . LEU A 1 91 ? -9.449 5.211 7.227 1.00 94.81 91 LEU A O 1
ATOM 722 N N . SER A 1 92 ? -11.394 4.155 7.612 1.00 95.00 92 SER A N 1
ATOM 723 C CA . SER A 1 92 ? -11.334 4.353 9.057 1.00 95.00 92 SER A CA 1
ATOM 724 C C . SER A 1 92 ? -10.210 3.489 9.658 1.00 95.00 92 SER A C 1
ATOM 726 O O . SER A 1 92 ? -9.899 2.434 9.101 1.00 95.00 92 SER A O 1
ATOM 728 N N . PRO A 1 93 ? -9.626 3.856 10.815 1.00 92.38 93 PRO A N 1
ATOM 729 C CA . PRO A 1 93 ? -8.619 3.013 11.466 1.00 92.38 93 PRO A CA 1
ATOM 730 C C . PRO A 1 93 ? -9.116 1.592 11.776 1.00 92.38 93 PRO A C 1
ATOM 732 O O . PRO A 1 93 ? -8.343 0.640 11.723 1.00 92.38 93 PRO A O 1
ATOM 735 N N . GLU A 1 94 ? -10.409 1.437 12.084 1.00 94.31 94 GLU A N 1
ATOM 736 C CA . GLU A 1 94 ? -11.014 0.125 12.337 1.00 94.31 94 GLU A CA 1
ATOM 737 C C . GLU A 1 94 ? -11.047 -0.736 11.070 1.00 94.31 94 GLU A C 1
ATOM 739 O O . GLU A 1 94 ? -10.760 -1.930 11.134 1.00 94.31 94 GLU A O 1
ATOM 744 N N . ASP A 1 95 ? -11.381 -0.144 9.925 1.00 95.50 95 ASP A N 1
ATOM 745 C CA . ASP A 1 95 ? -11.458 -0.871 8.660 1.00 95.50 95 ASP A CA 1
ATOM 746 C C . ASP A 1 95 ? -10.070 -1.134 8.077 1.00 95.50 95 ASP A C 1
ATOM 748 O O . ASP A 1 95 ? -9.817 -2.232 7.587 1.00 95.50 95 ASP A O 1
ATOM 752 N N . ALA A 1 96 ? -9.137 -0.188 8.212 1.00 93.44 96 ALA A N 1
ATOM 753 C CA . ALA A 1 96 ? -7.741 -0.386 7.832 1.00 93.44 96 ALA A CA 1
ATOM 754 C C . ALA A 1 96 ? -7.124 -1.596 8.561 1.00 93.44 96 ALA A C 1
ATOM 756 O O . ALA A 1 96 ? -6.494 -2.436 7.927 1.00 93.44 96 ALA A O 1
ATOM 757 N N . ALA A 1 97 ? -7.407 -1.768 9.860 1.00 92.06 97 ALA A N 1
ATOM 758 C CA . ALA A 1 97 ? -6.932 -2.910 10.650 1.00 92.06 97 ALA A CA 1
ATOM 759 C C . ALA A 1 97 ? -7.514 -4.275 10.217 1.00 92.06 97 ALA A C 1
ATOM 761 O O . ALA A 1 97 ? -7.033 -5.321 10.657 1.00 92.06 97 ALA A O 1
ATOM 762 N N . LYS A 1 98 ? -8.563 -4.291 9.383 1.00 94.88 98 LYS A N 1
ATOM 763 C CA . LYS A 1 98 ? -9.138 -5.518 8.804 1.00 94.88 98 LYS A CA 1
ATOM 764 C C . LYS A 1 98 ? -8.472 -5.898 7.479 1.00 94.88 98 LYS A C 1
ATOM 766 O O . LYS A 1 98 ? -8.708 -7.009 7.001 1.00 94.88 98 LYS A O 1
ATOM 771 N N . VAL A 1 99 ? -7.681 -5.004 6.879 1.00 94.81 99 VAL A N 1
ATOM 772 C CA . VAL A 1 99 ? -6.995 -5.262 5.611 1.00 94.81 99 VAL A CA 1
ATOM 773 C C . VAL A 1 99 ? -5.802 -6.188 5.843 1.00 94.81 99 VAL A C 1
ATOM 775 O O . VAL A 1 99 ? -5.075 -6.067 6.824 1.00 94.81 99 VAL A O 1
ATOM 778 N N . ARG A 1 100 ? -5.608 -7.153 4.942 1.00 94.19 100 ARG A N 1
ATOM 779 C CA . ARG A 1 100 ? -4.494 -8.110 4.972 1.00 94.19 100 ARG A CA 1
ATOM 780 C C . ARG A 1 100 ? -3.807 -8.113 3.616 1.00 94.19 100 ARG A C 1
ATOM 782 O O . ARG A 1 100 ? -4.472 -8.308 2.601 1.00 94.19 100 ARG A O 1
ATOM 789 N N . VAL A 1 101 ? -2.489 -7.928 3.597 1.00 93.94 101 VAL A N 1
ATOM 790 C CA . VAL A 1 101 ? -1.694 -7.876 2.363 1.00 93.94 101 VAL A CA 1
ATOM 791 C C . VAL A 1 101 ? -0.7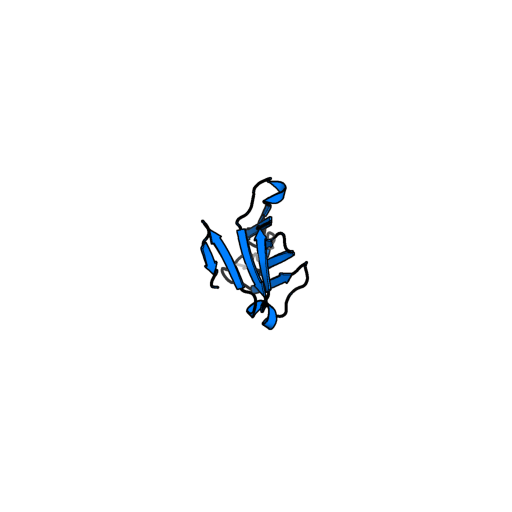51 -9.070 2.313 1.00 93.94 101 VAL A C 1
ATOM 793 O O . VAL A 1 101 ? -0.014 -9.344 3.258 1.00 93.94 101 VAL A O 1
ATOM 796 N N . PHE A 1 102 ? -0.750 -9.778 1.190 1.00 94.81 102 PHE A N 1
ATOM 797 C CA . PHE A 1 102 ? 0.099 -10.937 0.965 1.00 94.81 102 PHE A CA 1
ATOM 798 C C . PHE A 1 102 ? 0.958 -10.716 -0.274 1.00 94.81 102 PHE A C 1
ATOM 800 O O . PHE A 1 102 ? 0.428 -10.538 -1.368 1.00 94.81 102 PHE A O 1
ATOM 807 N N . LYS A 1 103 ? 2.282 -10.773 -0.134 1.00 94.25 103 LYS A N 1
ATOM 808 C CA . LYS A 1 103 ? 3.199 -10.757 -1.275 1.00 94.25 103 LYS A CA 1
ATOM 809 C C . LYS A 1 103 ? 3.206 -12.114 -1.965 1.00 94.25 103 LYS A C 1
ATOM 811 O O . LYS A 1 103 ? 3.420 -13.135 -1.308 1.00 94.25 103 LYS A O 1
ATOM 816 N N . VAL A 1 104 ? 3.026 -12.130 -3.281 1.00 93.00 104 VAL A N 1
ATOM 817 C CA . VAL A 1 104 ? 3.117 -13.347 -4.090 1.00 93.00 104 VAL A CA 1
ATOM 818 C C . VAL A 1 104 ? 4.555 -13.515 -4.590 1.00 93.00 104 VAL A C 1
ATOM 820 O O . VAL A 1 104 ? 5.075 -12.670 -5.309 1.00 93.00 104 VAL A O 1
ATOM 823 N N . ASP A 1 105 ? 5.212 -14.619 -4.229 1.00 91.94 105 ASP A N 1
ATOM 824 C CA . ASP A 1 105 ? 6.519 -15.016 -4.772 1.00 91.94 105 ASP A CA 1
ATOM 825 C C . ASP A 1 105 ? 6.515 -16.507 -5.116 1.00 91.94 105 ASP A C 1
ATOM 827 O O . ASP A 1 105 ? 6.185 -17.346 -4.278 1.00 91.94 105 ASP A O 1
ATOM 831 N N . ARG A 1 106 ? 6.884 -16.850 -6.358 1.00 81.19 106 ARG A N 1
ATOM 832 C CA . ARG A 1 106 ? 6.990 -18.239 -6.857 1.00 81.19 106 ARG A CA 1
ATOM 833 C C . ARG A 1 106 ? 5.817 -19.132 -6.422 1.00 81.19 106 ARG A C 1
ATOM 835 O O . ARG A 1 106 ? 6.028 -20.249 -5.949 1.00 81.19 106 ARG A O 1
ATOM 842 N N . TYR A 1 107 ? 4.589 -18.643 -6.614 1.00 80.62 107 TYR A N 1
ATOM 843 C CA . TYR A 1 107 ? 3.325 -19.326 -6.282 1.00 80.62 107 TYR A CA 1
ATOM 844 C C . TYR A 1 107 ? 3.000 -19.458 -4.785 1.00 80.62 107 TYR A C 1
ATOM 846 O O . TYR A 1 107 ? 2.049 -20.152 -4.427 1.00 80.62 107 TYR A O 1
ATOM 854 N N . LEU A 1 108 ? 3.759 -18.803 -3.908 1.00 88.56 108 LEU A N 1
ATOM 855 C CA . LEU A 1 108 ? 3.486 -18.717 -2.477 1.00 88.56 108 LEU A CA 1
ATOM 856 C C . LEU A 1 108 ? 3.023 -17.303 -2.129 1.00 88.56 108 LEU A C 1
ATOM 858 O O . LEU A 1 108 ? 3.590 -16.331 -2.617 1.00 88.56 108 LEU A O 1
ATOM 862 N N . ALA A 1 109 ? 2.003 -17.205 -1.280 1.00 89.31 109 ALA A N 1
ATOM 863 C CA . ALA A 1 109 ? 1.526 -15.944 -0.727 1.00 89.31 109 ALA A CA 1
ATOM 864 C C . ALA A 1 109 ? 2.045 -15.803 0.707 1.00 89.31 109 ALA A C 1
ATOM 866 O O . ALA A 1 109 ? 1.747 -16.635 1.568 1.00 89.31 109 ALA A O 1
ATOM 867 N N . TRP A 1 110 ? 2.839 -14.767 0.947 1.00 90.38 110 TRP A N 1
ATOM 868 C CA . TRP A 1 110 ? 3.427 -14.454 2.243 1.00 90.38 110 TRP A CA 1
ATOM 869 C C . TRP A 1 110 ? 2.717 -13.250 2.816 1.00 90.38 110 TRP A C 1
ATOM 871 O O . TRP A 1 110 ? 2.757 -12.179 2.217 1.00 90.38 110 TRP A O 1
ATOM 881 N N . GLU A 1 111 ? 2.075 -13.417 3.962 1.00 88.12 111 GLU A N 1
ATOM 882 C CA . GLU A 1 111 ? 1.487 -12.276 4.643 1.00 88.12 111 GLU A CA 1
ATOM 883 C C . GLU A 1 111 ? 2.585 -11.296 5.051 1.00 88.12 111 GLU A C 1
ATOM 885 O O . GLU A 1 111 ? 3.561 -11.681 5.703 1.00 88.12 111 GLU A O 1
ATOM 890 N N . LEU A 1 112 ? 2.425 -10.041 4.645 1.00 80.50 112 LEU A N 1
ATOM 891 C CA . LEU A 1 112 ? 3.228 -8.957 5.172 1.00 80.50 112 LEU A CA 1
ATOM 892 C C . LEU A 1 112 ? 2.684 -8.665 6.569 1.00 80.50 112 LEU A C 1
ATOM 894 O O . LEU A 1 112 ? 1.597 -8.113 6.707 1.00 80.50 112 LEU A O 1
ATOM 898 N N . MET A 1 113 ? 3.390 -9.137 7.595 1.00 56.94 113 MET A N 1
ATOM 899 C CA . MET A 1 113 ? 3.101 -8.719 8.962 1.00 56.94 113 MET A CA 1
ATOM 900 C C . MET A 1 113 ? 3.676 -7.316 9.157 1.00 56.94 113 MET A C 1
ATOM 902 O O . MET A 1 113 ? 4.860 -7.124 8.860 1.00 56.94 113 MET A O 1
ATOM 906 N N . ASP A 1 114 ? 2.849 -6.392 9.648 1.00 52.94 114 ASP A N 1
ATOM 907 C CA . ASP A 1 114 ? 3.310 -5.137 10.259 1.00 52.94 114 ASP A CA 1
ATOM 908 C C . ASP A 1 114 ? 4.284 -5.404 11.422 1.00 52.94 114 ASP A C 1
ATOM 910 O O . ASP A 1 114 ? 4.051 -6.365 12.205 1.00 52.94 114 ASP A O 1
#

Organism: NCBI:txid1652492

Secondary structure (DSSP, 8-state):
-------------------EEEEETTTTTPPPPEEEEEETTEEEEEEEEEEEEESSEEEEEETTSEEEEEEE-TT-S-EEEEEEEETTEEPPHHHHTTEEEEEEETTEEEE---

Sequence (114 aa):
MNKGFLVAVSLAMVGLPANATCYDYEEHGELGDEYIICYEDKCDLSRMTAQCAGAGPNFTEYDTGWRFGYEAAPRQEYTYDEYTSWEGDLLSPEDAAKVRVFKVDRYLAWELMD